Protein AF-A0A2P4PND3-F1 (afdb_monomer_lite)

InterPro domains:
  IPR011009 Protein kinase-like domain superfamily [SSF56112] (7-59)

Organism: Rhizophagus irregularis (strain DAOM 181602 / DAOM 197198 / 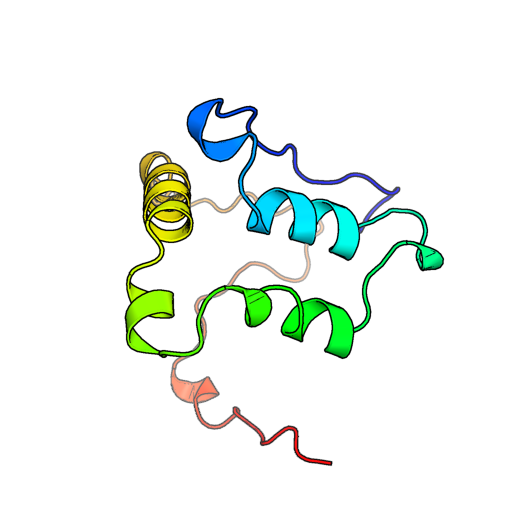MUCL 43194) (NCBI:txid747089)

Radius of gyration: 17.65 Å; chains: 1; bounding box: 36×42×40 Å

Secondary structure (DSSP, 8-state):
--TT--PPPP--GGGTT-HHHHHHHHHT-SSGGGSPPHHHHHHHHHTT-SSHHHHHT-HHHHHHHHHHHHH----S-----TT-SPPP-PPPGGGGGG------

Foldseek 3Di:
DPPLDDDDDPVDVLCVPPLVVVLVCQCSDPDPVSHDDPVVVCCRVVVPDPDPVVSVVPPSVVVVVCVVVVPDDPPVDPPDDPPDPDDDDPDPPVCVVVPDDPDD

Sequence (104 aa):
ICKGIRPEIPEIPELKSNRYINLMKKCWDSNPDNRPNVKLISAILDDEKNDPVDRINDEEFKEAERYLFKEYKEDDKLITHPQAIYTSRLLDPYTEGLAIDFTE

pLDDT: mean 72.31, std 12.69, range [38.53, 95.06]

Structure (mmCIF, N/CA/C/O backbone):
data_AF-A0A2P4PND3-F1
#
_entry.id   AF-A0A2P4PND3-F1
#
loop_
_atom_site.group_PDB
_atom_site.id
_atom_site.type_symbol
_atom_site.label_atom_id
_atom_site.label_alt_id
_atom_site.label_comp_id
_atom_site.label_asym_id
_atom_site.label_entity_id
_atom_site.label_seq_id
_atom_site.pdbx_PDB_ins_code
_atom_site.Cartn_x
_atom_site.Cartn_y
_atom_site.Cartn_z
_atom_site.occupancy
_atom_site.B_iso_or_equiv
_atom_site.auth_seq_id
_atom_site.auth_comp_id
_atom_site.auth_asym_id
_atom_site.auth_atom_id
_atom_site.pdbx_PDB_model_num
ATOM 1 N N . ILE A 1 1 ? -12.047 -0.893 4.950 1.00 55.34 1 ILE A N 1
ATOM 2 C CA . ILE A 1 1 ? -11.754 0.480 5.434 1.00 55.34 1 ILE A CA 1
ATOM 3 C C . ILE A 1 1 ? -13.036 1.090 5.987 1.00 55.34 1 ILE A C 1
ATOM 5 O O . ILE A 1 1 ? -14.030 1.120 5.271 1.00 55.34 1 ILE A O 1
ATOM 9 N N . CYS A 1 2 ? -13.043 1.550 7.238 1.00 56.69 2 CYS A N 1
ATOM 10 C CA . CYS A 1 2 ? -14.240 2.118 7.864 1.00 56.69 2 CYS A CA 1
ATOM 11 C C . CYS A 1 2 ? -14.462 3.574 7.424 1.00 56.69 2 CYS A C 1
ATOM 13 O O . CYS A 1 2 ? -13.551 4.393 7.520 1.00 56.69 2 CYS A O 1
ATOM 15 N N . LYS A 1 3 ? -15.679 3.901 6.961 1.00 76.25 3 LYS A N 1
ATOM 16 C CA . LYS A 1 3 ? -16.139 5.273 6.642 1.00 76.25 3 LYS A CA 1
ATOM 17 C C . LYS A 1 3 ? -15.244 6.081 5.680 1.00 76.25 3 LYS A C 1
ATOM 19 O O . LYS A 1 3 ? -15.296 7.303 5.682 1.00 76.25 3 LYS A O 1
ATOM 24 N N . GLY A 1 4 ? -14.412 5.420 4.875 1.00 76.19 4 GLY A N 1
ATOM 25 C CA . GLY A 1 4 ? -13.511 6.102 3.943 1.00 76.19 4 GLY A CA 1
ATOM 26 C C . GLY A 1 4 ? -12.341 6.860 4.589 1.00 76.19 4 GLY A C 1
ATOM 27 O O . GLY A 1 4 ? -11.646 7.570 3.869 1.00 76.19 4 GLY A O 1
ATOM 28 N N . ILE A 1 5 ? -12.065 6.677 5.884 1.00 81.38 5 ILE A N 1
ATOM 29 C CA . ILE A 1 5 ? -10.876 7.240 6.551 1.00 81.38 5 ILE A CA 1
ATOM 30 C C . ILE A 1 5 ? -9.610 6.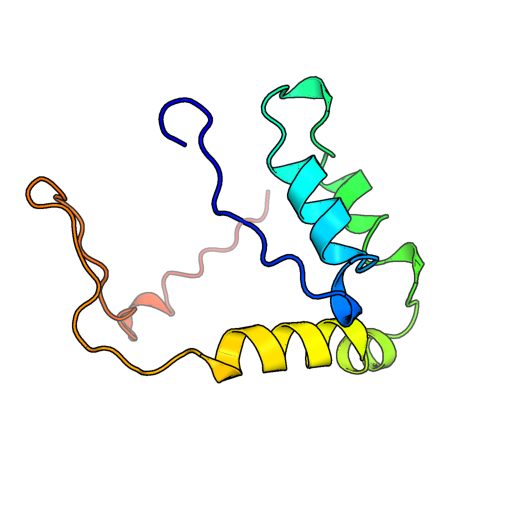537 6.015 1.00 81.38 5 ILE A C 1
ATOM 32 O O . ILE A 1 5 ? -9.660 5.358 5.658 1.00 81.38 5 ILE A O 1
ATOM 36 N N . ARG A 1 6 ? -8.478 7.239 5.908 1.00 81.88 6 ARG A N 1
ATOM 37 C CA . ARG A 1 6 ? -7.152 6.658 5.611 1.00 81.88 6 ARG A CA 1
ATOM 38 C C . ARG A 1 6 ? -6.173 7.037 6.728 1.00 81.88 6 ARG A C 1
ATOM 40 O O . ARG A 1 6 ? -6.422 8.045 7.389 1.00 81.88 6 ARG A O 1
ATOM 47 N N . PRO A 1 7 ? -5.090 6.268 6.939 1.00 80.25 7 PRO A N 1
ATOM 48 C CA . PRO A 1 7 ? -3.946 6.743 7.707 1.00 80.25 7 PRO A CA 1
ATOM 49 C C . PRO A 1 7 ? -3.452 8.082 7.157 1.00 80.25 7 PRO A C 1
ATOM 51 O O . PRO A 1 7 ? -3.430 8.286 5.939 1.00 80.25 7 PRO A O 1
ATOM 54 N N . GLU A 1 8 ? -3.062 8.982 8.051 1.00 79.75 8 GLU A N 1
ATOM 55 C CA . GLU A 1 8 ? -2.350 10.195 7.669 1.00 79.75 8 GLU A CA 1
ATOM 56 C C . GLU A 1 8 ? -0.978 9.804 7.107 1.00 79.75 8 GLU A C 1
ATOM 58 O O . GLU A 1 8 ? -0.289 8.951 7.667 1.00 79.75 8 GLU A O 1
ATOM 63 N N . ILE A 1 9 ? -0.604 10.388 5.969 1.00 76.56 9 ILE A N 1
ATOM 64 C CA . ILE A 1 9 ? 0.741 10.233 5.414 1.00 76.56 9 ILE A CA 1
ATOM 65 C C . ILE A 1 9 ? 1.555 11.402 5.967 1.00 76.56 9 ILE A C 1
ATOM 67 O O . ILE A 1 9 ? 1.181 12.540 5.673 1.00 76.56 9 ILE A O 1
ATOM 71 N N . PRO A 1 10 ? 2.647 11.163 6.715 1.00 72.38 10 PRO A N 1
ATOM 72 C CA . PRO A 1 10 ? 3.511 12.235 7.187 1.00 72.38 10 PRO A CA 1
ATOM 73 C C . PRO A 1 10 ? 3.961 13.132 6.028 1.00 72.38 10 PRO A C 1
ATOM 75 O O . PRO A 1 10 ? 4.503 12.646 5.032 1.00 72.38 10 PRO A O 1
ATOM 78 N N . GLU A 1 11 ? 3.755 14.446 6.146 1.00 71.19 11 GLU A N 1
ATOM 79 C CA . GLU A 1 11 ? 4.265 15.426 5.178 1.00 71.19 11 GLU A CA 1
ATOM 80 C C . GLU A 1 11 ? 5.775 15.649 5.361 1.00 71.19 11 GLU A C 1
ATOM 82 O O . GLU A 1 11 ? 6.225 16.731 5.728 1.00 71.19 11 GLU A O 1
ATOM 87 N N . ILE A 1 12 ? 6.560 14.606 5.092 1.00 71.50 12 ILE A N 1
ATOM 88 C CA . ILE A 1 12 ? 8.026 14.636 5.077 1.00 71.50 12 ILE A CA 1
ATOM 89 C C . ILE A 1 12 ? 8.462 15.291 3.753 1.00 71.50 12 ILE A C 1
ATOM 91 O O . ILE A 1 12 ? 8.192 14.711 2.696 1.00 71.50 12 ILE A O 1
ATOM 95 N N . PRO A 1 13 ? 9.088 16.488 3.756 1.00 69.12 13 PRO A N 1
ATOM 96 C CA . PRO A 1 13 ? 9.482 17.195 2.532 1.00 69.12 13 PRO A CA 1
ATOM 97 C C . PRO A 1 13 ? 10.337 16.349 1.583 1.00 69.12 13 PRO A C 1
ATOM 99 O O . PRO A 1 13 ? 10.116 16.372 0.374 1.00 69.12 13 PRO A O 1
ATOM 102 N N . GLU A 1 14 ? 11.246 15.554 2.144 1.00 65.56 14 GLU A N 1
ATOM 103 C CA . GLU A 1 14 ? 12.171 14.650 1.458 1.00 65.56 14 GLU A CA 1
ATOM 104 C C . GLU A 1 14 ? 11.443 13.509 0.726 1.00 65.56 14 GLU A C 1
ATOM 106 O O . GLU A 1 14 ? 11.913 13.028 -0.300 1.00 65.56 14 GLU A O 1
ATOM 111 N N . LEU A 1 15 ? 10.257 13.114 1.204 1.00 64.88 15 LEU A N 1
ATOM 112 C CA . LEU A 1 15 ? 9.417 12.078 0.594 1.00 64.88 15 LEU A CA 1
ATOM 113 C C . LEU A 1 15 ? 8.214 12.668 -0.162 1.00 64.88 15 LEU A C 1
ATOM 115 O O . LEU A 1 15 ? 7.433 11.934 -0.763 1.00 64.88 15 LEU A O 1
ATOM 119 N N . LYS A 1 16 ? 8.035 13.994 -0.184 1.00 58.38 16 LYS A N 1
ATOM 120 C CA . LYS A 1 16 ? 6.816 14.648 -0.696 1.00 58.38 16 LYS A CA 1
ATOM 121 C C . LYS A 1 16 ? 6.579 14.439 -2.200 1.00 58.38 16 LYS A C 1
ATOM 123 O O . LYS A 1 16 ? 5.444 14.588 -2.655 1.00 58.38 16 LYS A O 1
ATOM 128 N N . SER A 1 17 ? 7.617 14.047 -2.946 1.00 61.09 17 SER A N 1
ATOM 129 C CA . SER A 1 17 ? 7.554 13.659 -4.366 1.00 61.09 17 SER A CA 1
ATOM 130 C C . SER A 1 17 ? 7.764 12.154 -4.628 1.00 61.09 17 SER A C 1
ATOM 132 O O . SER A 1 17 ? 7.806 11.747 -5.788 1.00 61.09 17 SER A O 1
ATOM 134 N N . ASN A 1 18 ? 7.863 11.328 -3.583 1.00 72.31 18 ASN A N 1
ATOM 135 C CA . ASN A 1 18 ? 8.180 9.902 -3.681 1.00 72.31 18 ASN A CA 1
ATOM 136 C C . ASN A 1 18 ? 7.125 9.128 -4.509 1.00 72.31 18 ASN A C 1
ATOM 138 O O . ASN A 1 18 ? 5.906 9.245 -4.296 1.00 72.31 18 ASN A O 1
ATOM 142 N N . ARG A 1 19 ? 7.599 8.306 -5.455 1.00 77.00 19 ARG A N 1
ATOM 143 C CA . ARG A 1 19 ? 6.762 7.543 -6.404 1.00 77.00 19 ARG A CA 1
ATOM 144 C C . ARG A 1 19 ? 5.800 6.577 -5.702 1.00 77.00 19 ARG A C 1
ATOM 146 O O . ARG A 1 19 ? 4.641 6.455 -6.113 1.00 77.00 19 ARG A O 1
ATOM 153 N N . TYR A 1 20 ? 6.236 5.956 -4.606 1.00 78.31 20 TYR A N 1
ATOM 154 C CA . TYR A 1 20 ? 5.445 5.026 -3.797 1.00 78.31 20 TYR A CA 1
ATOM 155 C C . TYR A 1 20 ? 4.301 5.722 -3.048 1.00 78.31 20 TYR A C 1
ATOM 157 O O . TYR A 1 20 ? 3.198 5.177 -2.994 1.00 78.31 20 TYR A O 1
ATOM 165 N N . ILE A 1 21 ? 4.493 6.948 -2.544 1.00 81.00 21 ILE A N 1
ATOM 166 C CA . ILE A 1 21 ? 3.409 7.728 -1.912 1.00 81.00 21 ILE A CA 1
ATOM 167 C C . ILE A 1 21 ? 2.307 8.047 -2.930 1.00 81.00 21 ILE A C 1
ATOM 169 O O . ILE A 1 21 ? 1.117 7.912 -2.631 1.00 81.00 21 ILE A O 1
ATOM 173 N N . ASN A 1 22 ? 2.687 8.428 -4.151 1.00 84.25 22 ASN A N 1
ATOM 174 C CA . ASN A 1 22 ? 1.735 8.691 -5.230 1.00 84.25 22 ASN A CA 1
ATOM 175 C C . ASN A 1 22 ? 1.010 7.415 -5.692 1.00 84.25 22 ASN A C 1
ATOM 177 O O . ASN A 1 22 ? -0.194 7.459 -5.956 1.00 84.25 22 ASN A O 1
ATOM 181 N N . LEU A 1 23 ? 1.703 6.274 -5.736 1.00 87.50 23 LEU A N 1
ATOM 182 C CA . LEU A 1 23 ? 1.099 4.972 -6.021 1.00 87.50 23 LEU A CA 1
ATOM 183 C C . LEU A 1 23 ? 0.112 4.552 -4.921 1.00 87.50 23 LEU A C 1
ATOM 185 O O . LEU A 1 23 ? -1.037 4.245 -5.228 1.00 87.50 23 LEU A O 1
ATOM 189 N N . MET A 1 24 ? 0.506 4.625 -3.645 1.00 87.06 24 MET A N 1
ATOM 190 C CA . MET A 1 24 ? -0.355 4.314 -2.497 1.00 87.06 24 MET A CA 1
ATOM 191 C C . MET A 1 24 ? -1.631 5.167 -2.501 1.00 87.06 24 MET A C 1
ATOM 193 O O . MET A 1 24 ? -2.729 4.625 -2.357 1.00 87.06 24 MET A O 1
ATOM 197 N N . LYS A 1 25 ? -1.502 6.479 -2.764 1.00 86.88 25 LYS A N 1
ATOM 198 C CA . LYS A 1 25 ? -2.640 7.404 -2.901 1.00 86.88 25 LYS A CA 1
ATOM 199 C C . LYS A 1 25 ? -3.640 6.964 -3.975 1.00 86.88 25 LYS A C 1
ATOM 201 O O . LYS A 1 25 ? -4.841 7.056 -3.731 1.00 86.88 25 LYS A O 1
ATOM 206 N N . LYS A 1 26 ? -3.171 6.447 -5.116 1.00 90.38 26 LYS A N 1
ATOM 207 C CA . LYS A 1 26 ? -4.032 5.896 -6.179 1.00 90.38 26 LYS A CA 1
ATOM 208 C C . LYS A 1 26 ? -4.631 4.536 -5.793 1.00 90.38 26 LYS A C 1
ATOM 210 O O . LYS A 1 26 ? -5.830 4.329 -5.948 1.00 90.38 26 LYS A O 1
ATOM 215 N N . CYS A 1 27 ? -3.829 3.617 -5.251 1.00 91.38 27 CYS A N 1
ATOM 216 C CA . CYS A 1 27 ? -4.270 2.270 -4.864 1.00 91.38 27 CYS A CA 1
ATOM 217 C C . CYS A 1 27 ? -5.406 2.280 -3.834 1.00 91.38 27 CYS A C 1
ATOM 219 O O . CYS A 1 27 ? -6.302 1.438 -3.895 1.00 91.38 27 CYS A O 1
ATOM 221 N N . TRP A 1 28 ? -5.398 3.240 -2.907 1.00 88.75 28 TRP A N 1
ATOM 222 C CA . TRP A 1 28 ? -6.415 3.347 -1.865 1.00 88.75 28 TRP A CA 1
ATOM 223 C C . TRP A 1 28 ? -7.479 4.423 -2.123 1.00 88.75 28 TRP A C 1
ATOM 225 O O . TRP A 1 28 ? -8.154 4.817 -1.172 1.00 88.75 28 TRP A O 1
ATOM 235 N N . ASP A 1 29 ? -7.643 4.926 -3.353 1.00 90.38 29 ASP A N 1
ATOM 236 C CA . ASP A 1 29 ? -8.622 5.983 -3.665 1.00 90.38 29 ASP A CA 1
ATOM 237 C C . ASP A 1 29 ? -10.046 5.586 -3.211 1.00 90.38 29 ASP A C 1
ATOM 239 O O . ASP A 1 29 ? -10.429 4.409 -3.192 1.00 90.38 29 ASP A O 1
ATOM 243 N N . SER A 1 30 ? -10.830 6.564 -2.760 1.00 88.38 30 SER A N 1
ATOM 244 C CA . SER A 1 30 ? -12.226 6.359 -2.368 1.00 88.38 30 SER A CA 1
ATOM 245 C C . SER A 1 30 ? -13.121 6.036 -3.566 1.00 88.38 30 SER A C 1
ATOM 247 O O . SER A 1 30 ? -14.045 5.242 -3.396 1.00 88.38 30 SER A O 1
ATOM 249 N N . ASN A 1 31 ? -12.821 6.561 -4.758 1.00 90.56 31 ASN A N 1
ATOM 250 C CA . ASN A 1 31 ? -13.424 6.106 -6.005 1.00 90.56 31 ASN A CA 1
ATOM 251 C C . ASN A 1 31 ? -12.714 4.825 -6.495 1.00 90.56 31 ASN A C 1
ATOM 253 O O . ASN A 1 31 ? -11.509 4.877 -6.753 1.00 90.56 31 ASN A O 1
ATOM 257 N N . PRO A 1 32 ? -13.408 3.680 -6.654 1.00 90.81 32 PRO A N 1
ATOM 258 C CA . PRO A 1 32 ? -12.807 2.470 -7.214 1.00 90.81 32 PRO A CA 1
ATOM 259 C C . PRO A 1 32 ? -12.226 2.663 -8.621 1.00 90.81 32 PRO A C 1
ATOM 261 O O . PRO A 1 32 ? -11.177 2.092 -8.902 1.00 90.81 32 PRO A O 1
ATOM 264 N N . ASP A 1 33 ? -12.842 3.501 -9.464 1.00 94.06 33 ASP A N 1
ATOM 265 C CA . ASP A 1 33 ? -12.424 3.691 -10.865 1.00 94.06 33 ASP A CA 1
ATOM 266 C C . ASP A 1 33 ? -11.072 4.414 -11.001 1.00 94.06 33 ASP A C 1
ATOM 268 O O . ASP A 1 33 ? -10.391 4.294 -12.017 1.00 94.06 33 ASP A O 1
ATOM 272 N N . ASN A 1 34 ? -10.653 5.139 -9.958 1.00 94.00 34 ASN A N 1
ATOM 273 C CA . ASN A 1 34 ? -9.347 5.799 -9.898 1.00 94.00 34 ASN A CA 1
ATOM 274 C C . ASN A 1 34 ? -8.208 4.826 -9.533 1.00 94.00 34 ASN A C 1
ATOM 276 O O . ASN A 1 34 ? -7.032 5.195 -9.613 1.00 94.00 34 ASN A O 1
ATOM 280 N N . ARG A 1 35 ? -8.528 3.604 -9.083 1.00 94.94 35 ARG A N 1
ATOM 281 C CA . ARG A 1 35 ? -7.526 2.650 -8.599 1.00 94.94 35 ARG A CA 1
ATOM 282 C C . ARG A 1 35 ? -6.826 1.965 -9.777 1.00 94.94 35 ARG A C 1
ATOM 284 O O . ARG A 1 35 ? -7.493 1.466 -10.683 1.00 94.94 35 ARG A O 1
ATOM 291 N N . PRO A 1 36 ? -5.486 1.887 -9.776 1.00 95.06 36 PRO A N 1
ATOM 292 C CA . PRO A 1 36 ? -4.750 1.211 -10.828 1.00 95.06 36 PRO A CA 1
ATOM 293 C C . PRO A 1 36 ? -4.991 -0.300 -10.745 1.00 95.06 36 PRO A C 1
ATOM 295 O O . PRO A 1 36 ? -5.032 -0.884 -9.663 1.00 95.06 36 PRO A O 1
ATOM 298 N N . ASN A 1 37 ? -5.121 -0.946 -11.902 1.00 94.81 37 ASN A N 1
ATOM 299 C CA . ASN A 1 37 ? -5.097 -2.405 -11.977 1.00 94.81 37 ASN A CA 1
ATOM 300 C C . ASN A 1 37 ? -3.660 -2.935 -11.808 1.00 94.81 37 ASN A C 1
ATOM 302 O O . ASN A 1 37 ? -2.694 -2.194 -11.987 1.00 94.81 37 ASN A O 1
ATOM 306 N N . VAL A 1 38 ? -3.511 -4.232 -11.520 1.00 91.38 38 VAL A N 1
ATOM 307 C CA . VAL A 1 38 ? -2.203 -4.868 -11.257 1.00 91.38 38 VAL A CA 1
ATOM 308 C C . VAL A 1 38 ? -1.196 -4.651 -12.396 1.00 91.38 38 VAL A C 1
ATOM 310 O O . VAL A 1 38 ? -0.023 -4.413 -12.129 1.00 91.38 38 VAL A O 1
ATOM 313 N N . LYS A 1 39 ? -1.637 -4.636 -13.663 1.00 90.69 39 LYS A N 1
ATOM 314 C CA . LYS A 1 39 ? -0.748 -4.380 -14.812 1.00 90.69 39 LYS A CA 1
ATOM 315 C C . LYS A 1 39 ? -0.192 -2.955 -14.800 1.00 90.69 39 LYS A C 1
ATOM 317 O O . LYS A 1 39 ? 0.986 -2.765 -15.067 1.00 90.69 39 LYS A O 1
ATOM 322 N N . LEU A 1 40 ? -1.013 -1.963 -14.452 1.00 88.94 40 LEU A N 1
ATOM 323 C CA . LEU A 1 40 ? -0.566 -0.577 -14.288 1.00 88.94 40 LEU A CA 1
ATOM 324 C C . LEU A 1 40 ? 0.305 -0.397 -13.033 1.00 88.94 40 LEU A C 1
ATOM 326 O O . LEU A 1 40 ? 1.226 0.412 -13.058 1.00 88.94 40 LEU A O 1
ATOM 330 N N . ILE A 1 41 ? 0.043 -1.156 -11.962 1.00 89.12 41 ILE A N 1
ATOM 331 C CA . ILE A 1 41 ? 0.889 -1.185 -10.756 1.00 89.12 41 ILE A CA 1
ATOM 332 C C . ILE A 1 41 ? 2.270 -1.783 -11.049 1.00 89.12 41 ILE A C 1
ATOM 334 O O . ILE A 1 41 ? 3.211 -1.322 -10.425 1.00 89.12 41 ILE A O 1
ATOM 338 N N . SER A 1 42 ? 2.378 -2.764 -11.958 1.00 85.00 42 SER A N 1
ATOM 339 C CA . SER A 1 42 ? 3.657 -3.335 -12.425 1.00 85.00 42 SER A CA 1
ATOM 340 C C . SER A 1 42 ? 4.342 -2.471 -13.482 1.00 85.00 42 SER A C 1
ATOM 342 O O . SER A 1 42 ? 5.558 -2.460 -13.548 1.00 85.00 42 SER A O 1
ATOM 344 N N . ALA A 1 43 ? 3.597 -1.727 -14.308 1.00 84.12 43 ALA A N 1
ATOM 345 C CA . ALA A 1 43 ? 4.201 -0.761 -15.226 1.00 84.12 43 ALA A CA 1
ATOM 346 C C . ALA A 1 43 ? 4.817 0.416 -14.449 1.00 84.12 43 ALA A C 1
ATOM 348 O O . ALA A 1 43 ? 5.988 0.726 -14.627 1.00 84.12 43 ALA A O 1
ATOM 349 N N . ILE A 1 44 ? 4.072 1.005 -13.502 1.00 81.12 44 ILE A N 1
ATOM 350 C CA . ILE A 1 44 ? 4.669 1.732 -12.365 1.00 81.12 44 ILE A CA 1
ATOM 351 C C . ILE A 1 44 ? 5.549 0.729 -11.585 1.00 81.12 44 ILE A C 1
ATOM 353 O O . ILE A 1 44 ? 5.368 -0.462 -11.730 1.00 81.12 44 ILE A O 1
ATOM 357 N N . LEU A 1 45 ? 6.516 1.144 -10.767 1.00 78.88 45 LEU A N 1
ATOM 358 C CA . LEU A 1 45 ? 7.597 0.262 -10.289 1.00 78.88 45 LEU A CA 1
ATOM 359 C C . LEU A 1 45 ? 8.553 -0.125 -11.434 1.00 78.88 45 LEU A C 1
ATOM 361 O O . LEU A 1 45 ? 9.630 0.470 -11.494 1.00 78.88 45 LEU A O 1
ATOM 365 N N . ASP A 1 46 ? 8.179 -1.019 -12.359 1.00 76.62 46 ASP A N 1
ATOM 366 C CA . ASP A 1 46 ? 9.125 -1.574 -13.345 1.00 76.62 46 ASP A CA 1
ATOM 367 C C . ASP A 1 46 ? 9.701 -0.505 -14.308 1.00 76.62 46 ASP A C 1
ATOM 369 O O . ASP A 1 46 ? 10.871 -0.614 -14.667 1.00 76.62 46 ASP A O 1
ATOM 373 N N . ASP A 1 47 ? 8.954 0.569 -14.639 1.00 64.19 47 ASP A N 1
ATOM 374 C CA . ASP A 1 47 ? 9.352 1.637 -15.601 1.00 64.19 47 ASP A CA 1
ATOM 375 C C . ASP A 1 47 ? 10.727 2.288 -15.354 1.00 64.19 47 ASP A C 1
ATOM 377 O O . ASP A 1 47 ? 11.273 2.946 -16.234 1.00 64.19 47 ASP A O 1
ATOM 381 N N . GLU A 1 48 ? 11.272 2.179 -14.140 1.00 60.53 48 GLU A N 1
ATOM 382 C CA . GLU A 1 48 ? 12.518 2.862 -13.776 1.00 60.53 48 GLU A CA 1
ATOM 383 C C . GLU A 1 48 ? 13.747 1.947 -13.817 1.00 60.53 48 GLU A C 1
ATOM 385 O O . GLU A 1 48 ? 14.866 2.460 -13.821 1.00 60.53 48 GLU A O 1
ATOM 390 N N . LYS A 1 49 ? 13.585 0.612 -13.783 1.00 57.66 49 LYS A N 1
ATOM 391 C CA . LYS A 1 49 ? 14.677 -0.303 -13.391 1.00 57.66 49 LYS A CA 1
ATOM 392 C C . LYS A 1 49 ? 14.620 -1.651 -14.111 1.00 57.66 49 LYS A C 1
ATOM 394 O O . LYS A 1 49 ? 14.048 -2.620 -13.614 1.00 57.66 49 LYS A O 1
ATOM 399 N N . ASN A 1 50 ? 15.301 -1.713 -15.259 1.00 56.16 50 ASN A N 1
ATOM 400 C CA . ASN A 1 50 ? 15.530 -2.952 -16.016 1.00 56.16 50 ASN A CA 1
ATOM 401 C C . ASN A 1 50 ? 16.466 -3.948 -15.295 1.00 56.16 50 ASN A C 1
ATOM 403 O O . ASN A 1 50 ? 16.503 -5.115 -15.679 1.00 56.16 50 ASN A O 1
ATOM 407 N N . ASP A 1 51 ? 17.212 -3.512 -14.271 1.00 59.91 51 ASP A N 1
ATOM 408 C CA . ASP A 1 51 ? 18.110 -4.364 -13.484 1.00 59.91 51 ASP A CA 1
ATOM 409 C C . ASP A 1 51 ? 17.559 -4.611 -12.056 1.00 59.91 51 ASP A C 1
ATOM 411 O O . ASP A 1 51 ? 17.214 -3.656 -11.346 1.00 59.91 51 ASP A O 1
ATOM 415 N N . PRO A 1 52 ? 17.481 -5.873 -11.581 1.00 59.44 52 PRO A N 1
ATOM 416 C CA . PRO A 1 52 ? 17.123 -6.193 -10.196 1.00 59.44 52 PRO A CA 1
ATOM 417 C C . PRO A 1 52 ? 18.008 -5.524 -9.128 1.00 59.44 52 PRO A C 1
ATOM 419 O O . PRO A 1 52 ? 17.522 -5.234 -8.032 1.00 59.44 52 PRO A O 1
ATOM 422 N N . VAL A 1 53 ? 19.284 -5.254 -9.424 1.00 58.84 53 VAL A N 1
ATOM 423 C CA . VAL A 1 53 ? 20.229 -4.594 -8.508 1.00 58.84 53 VAL A CA 1
ATOM 424 C C . VAL A 1 53 ? 19.842 -3.135 -8.274 1.00 58.84 53 VAL A C 1
ATOM 426 O O . VAL A 1 53 ? 19.892 -2.665 -7.135 1.00 58.84 53 VAL A O 1
ATOM 429 N N . ASP A 1 54 ? 19.368 -2.430 -9.304 1.00 58.56 54 ASP A N 1
ATOM 430 C CA . ASP A 1 54 ? 18.889 -1.054 -9.151 1.00 58.56 54 ASP A CA 1
ATOM 431 C C . ASP A 1 54 ? 17.655 -0.994 -8.243 1.00 58.56 54 ASP A C 1
ATOM 433 O O . ASP A 1 54 ? 17.483 -0.029 -7.492 1.00 58.56 54 ASP A O 1
ATOM 437 N N . ARG A 1 55 ? 16.784 -2.018 -8.272 1.00 57.38 55 ARG A N 1
ATOM 438 C CA . ARG A 1 55 ? 15.580 -2.084 -7.412 1.00 57.38 55 ARG A CA 1
ATOM 439 C C . ARG A 1 55 ? 15.962 -2.207 -5.938 1.00 57.38 55 ARG A C 1
ATOM 441 O O . ARG A 1 55 ? 15.325 -1.592 -5.091 1.00 57.38 55 ARG A O 1
ATOM 448 N N . ILE A 1 56 ? 17.036 -2.941 -5.644 1.00 56.28 56 ILE A N 1
ATOM 449 C CA . ILE A 1 56 ? 17.627 -3.046 -4.301 1.00 56.28 56 ILE A CA 1
ATOM 450 C C . ILE A 1 56 ? 18.371 -1.755 -3.913 1.00 56.28 56 ILE A C 1
ATOM 452 O O . ILE A 1 56 ? 18.519 -1.456 -2.730 1.00 56.28 56 ILE A O 1
ATOM 456 N N . ASN A 1 57 ? 18.823 -0.959 -4.884 1.00 59.44 57 ASN A N 1
ATOM 457 C CA . ASN A 1 57 ? 19.482 0.334 -4.678 1.00 59.44 57 ASN A CA 1
ATOM 458 C C . ASN A 1 57 ? 18.557 1.542 -4.846 1.00 59.44 57 ASN A C 1
ATOM 460 O O . ASN A 1 57 ? 19.009 2.642 -5.144 1.00 59.44 57 ASN A O 1
ATOM 464 N N . ASP A 1 58 ? 17.264 1.358 -4.600 1.00 74.75 58 ASP A N 1
ATOM 465 C CA . ASP A 1 58 ? 16.328 2.467 -4.541 1.00 74.75 58 ASP A CA 1
ATOM 466 C C . ASP A 1 58 ? 16.557 3.330 -3.289 1.00 74.75 58 ASP A C 1
ATOM 468 O O . ASP A 1 58 ? 16.235 2.945 -2.164 1.00 74.75 58 ASP A O 1
ATOM 472 N N . GLU A 1 59 ? 17.200 4.485 -3.478 1.00 75.88 59 GLU A N 1
ATOM 473 C CA . GLU A 1 59 ? 17.513 5.414 -2.391 1.00 75.88 59 GLU A CA 1
ATOM 474 C C . GLU A 1 59 ? 16.251 6.067 -1.812 1.00 75.88 59 GLU A C 1
ATOM 476 O O . GLU A 1 59 ? 16.198 6.269 -0.598 1.00 75.88 59 GLU A O 1
ATOM 481 N N . GLU A 1 60 ? 15.210 6.308 -2.625 1.00 73.69 60 GLU A N 1
ATOM 482 C CA . GLU A 1 60 ? 13.913 6.795 -2.134 1.00 73.69 60 GLU A CA 1
ATOM 483 C C . GLU A 1 60 ? 13.237 5.755 -1.233 1.00 73.69 60 GLU A C 1
ATOM 485 O O . GLU A 1 60 ? 12.692 6.108 -0.184 1.00 73.69 60 GLU A O 1
ATOM 490 N N . PHE A 1 61 ? 13.290 4.473 -1.612 1.00 76.81 61 PHE A N 1
ATOM 491 C CA . PHE A 1 61 ? 12.796 3.371 -0.789 1.00 76.81 61 PHE A CA 1
ATOM 492 C C . PHE A 1 61 ? 13.584 3.248 0.518 1.00 76.81 61 PHE A C 1
ATOM 494 O O . PHE A 1 61 ? 12.982 3.242 1.589 1.00 76.81 61 PHE A O 1
ATOM 501 N N . LYS A 1 62 ? 14.924 3.206 0.455 1.00 78.81 62 LYS A N 1
ATOM 502 C CA . LYS A 1 62 ? 15.788 3.098 1.648 1.00 78.81 62 LYS A CA 1
ATOM 503 C C . LYS A 1 62 ? 15.608 4.275 2.602 1.00 78.81 62 LYS A C 1
ATOM 505 O O . LYS A 1 62 ? 15.683 4.093 3.814 1.00 78.81 62 LYS A O 1
ATOM 510 N N . GLU A 1 63 ? 15.393 5.482 2.083 1.00 79.12 63 GLU A N 1
ATOM 511 C CA . GLU A 1 63 ? 15.134 6.654 2.917 1.00 79.12 63 GLU A CA 1
ATOM 512 C C . GLU A 1 63 ? 13.738 6.594 3.552 1.00 79.12 63 GLU A C 1
ATOM 514 O O . GLU A 1 63 ? 13.617 6.772 4.763 1.00 79.12 63 GLU A O 1
ATOM 519 N N . ALA A 1 64 ? 12.697 6.247 2.787 1.00 75.06 64 ALA A N 1
ATOM 520 C CA . ALA A 1 64 ? 11.353 6.035 3.330 1.00 75.06 64 ALA A CA 1
ATOM 521 C C . ALA A 1 64 ? 11.326 4.937 4.411 1.00 75.06 64 ALA A C 1
ATOM 523 O O . ALA A 1 64 ? 10.706 5.114 5.461 1.00 75.06 64 ALA A O 1
ATOM 524 N N . GLU A 1 65 ? 12.045 3.837 4.187 1.00 77.50 65 GLU A N 1
ATOM 525 C CA . GLU A 1 65 ? 12.226 2.741 5.138 1.00 77.50 65 GLU A CA 1
ATOM 526 C C . GLU A 1 65 ? 12.909 3.221 6.429 1.00 77.50 65 GLU A C 1
ATOM 528 O O . GLU A 1 65 ? 12.393 2.986 7.525 1.00 77.50 65 GLU A O 1
ATOM 533 N N . ARG A 1 66 ? 14.012 3.979 6.316 1.00 80.44 66 ARG A N 1
ATOM 534 C CA . ARG A 1 66 ? 14.672 4.610 7.470 1.00 80.44 66 ARG A CA 1
ATOM 535 C C . ARG A 1 66 ? 13.718 5.507 8.254 1.00 80.44 66 ARG A C 1
ATOM 537 O O . ARG A 1 66 ? 13.712 5.422 9.478 1.00 80.44 66 ARG A O 1
ATOM 544 N N . TYR A 1 67 ? 12.920 6.348 7.592 1.00 73.69 67 TYR A N 1
ATOM 545 C CA . TYR A 1 67 ? 11.963 7.224 8.277 1.00 73.69 67 TYR A CA 1
ATOM 546 C C . TYR A 1 67 ? 10.871 6.449 9.013 1.00 73.69 67 TYR A C 1
ATOM 548 O O . TYR A 1 67 ? 10.578 6.795 10.155 1.00 73.69 67 TYR A O 1
ATOM 556 N N . LEU A 1 68 ? 10.315 5.394 8.405 1.00 69.38 68 LEU A N 1
ATOM 557 C CA . LEU A 1 68 ? 9.350 4.519 9.075 1.00 69.38 68 LEU A CA 1
ATOM 558 C C . LEU A 1 68 ? 9.977 3.918 10.341 1.00 69.38 68 LEU A C 1
ATOM 560 O O . LEU A 1 68 ? 9.481 4.146 11.443 1.00 69.38 68 LEU A O 1
ATOM 564 N N . PHE A 1 69 ? 11.111 3.222 10.209 1.00 72.81 69 PHE A N 1
ATOM 565 C CA . PHE A 1 69 ? 11.755 2.516 11.323 1.00 72.81 69 PHE A CA 1
ATOM 566 C C . PHE A 1 69 ? 12.423 3.414 12.377 1.00 72.81 69 PHE A C 1
ATOM 568 O O . PHE A 1 69 ? 12.700 2.946 13.477 1.00 72.81 69 PHE A O 1
ATOM 575 N N . LYS A 1 70 ? 12.617 4.710 12.110 1.00 67.31 70 LYS A N 1
ATOM 576 C CA . LYS A 1 70 ? 13.177 5.674 13.075 1.00 67.31 70 LYS A CA 1
ATOM 577 C C . LYS A 1 70 ? 12.271 5.934 14.283 1.00 67.31 70 LYS A C 1
ATOM 579 O O . LYS A 1 70 ? 12.783 6.256 15.355 1.00 67.31 70 LYS A O 1
ATOM 584 N N . GLU A 1 71 ? 10.953 5.809 14.119 1.00 57.69 71 GLU A N 1
ATOM 585 C CA . GLU A 1 71 ? 9.971 5.999 15.199 1.00 57.69 71 GLU A CA 1
ATOM 586 C C . GLU A 1 71 ? 9.350 4.690 15.712 1.00 57.69 71 GLU A C 1
ATOM 588 O O . GLU A 1 71 ? 8.685 4.70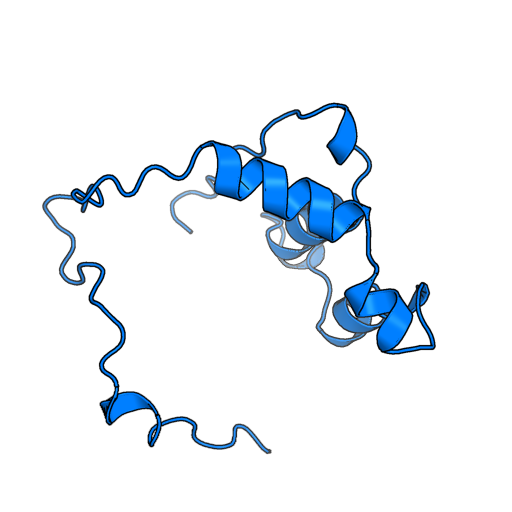9 16.749 1.00 57.69 71 GLU A O 1
ATOM 593 N N . TYR A 1 72 ? 9.630 3.544 15.072 1.00 57.84 72 TYR A N 1
ATOM 594 C CA . TYR A 1 72 ? 9.321 2.225 15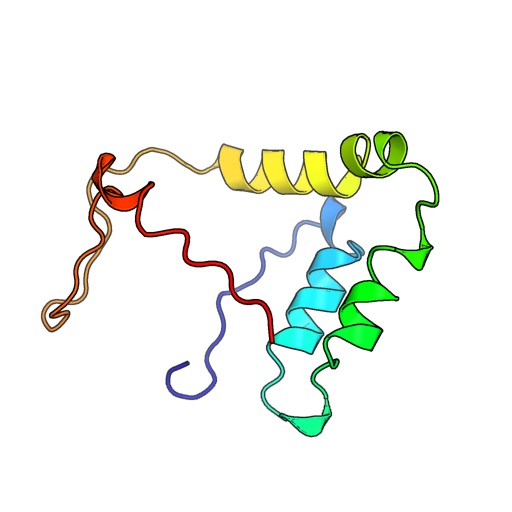.633 1.00 57.84 72 TYR A CA 1
ATOM 595 C C . TYR A 1 72 ? 10.178 1.959 16.876 1.00 57.84 72 TYR A C 1
ATOM 597 O O . TYR A 1 72 ? 11.231 1.325 16.837 1.00 57.84 72 TYR A O 1
ATOM 605 N N . LYS A 1 73 ? 9.670 2.405 18.021 1.00 55.38 73 LYS A N 1
ATOM 606 C CA . LYS A 1 73 ? 9.885 1.692 19.275 1.00 55.38 73 LYS A CA 1
ATOM 607 C C . 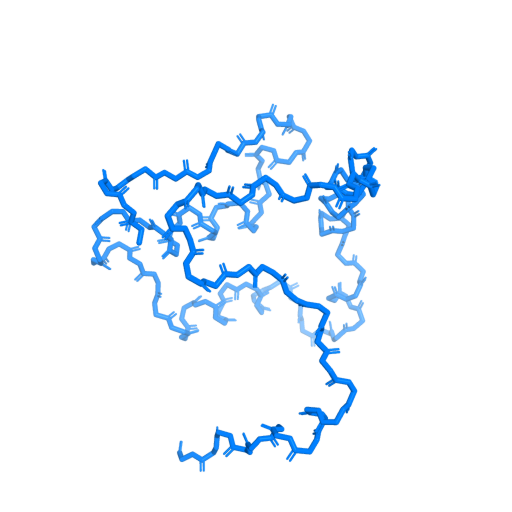LYS A 1 73 ? 9.033 0.429 19.227 1.00 55.38 73 LYS A C 1
ATOM 609 O O . LYS A 1 73 ? 7.882 0.483 18.792 1.00 55.38 73 LYS A O 1
ATOM 614 N N . GLU A 1 74 ? 9.573 -0.683 19.708 1.00 55.47 74 GLU A N 1
ATOM 615 C CA . GLU A 1 74 ? 8.769 -1.848 20.080 1.00 55.47 74 GLU A CA 1
ATOM 616 C C . GLU A 1 74 ? 7.926 -1.484 21.315 1.00 55.47 74 GLU A C 1
ATOM 618 O O . GLU A 1 74 ? 8.247 -1.834 22.447 1.00 55.47 74 GLU A O 1
ATOM 623 N N . ASP A 1 75 ? 6.852 -0.718 21.113 1.00 54.44 75 ASP A N 1
ATOM 624 C CA . ASP A 1 75 ? 5.80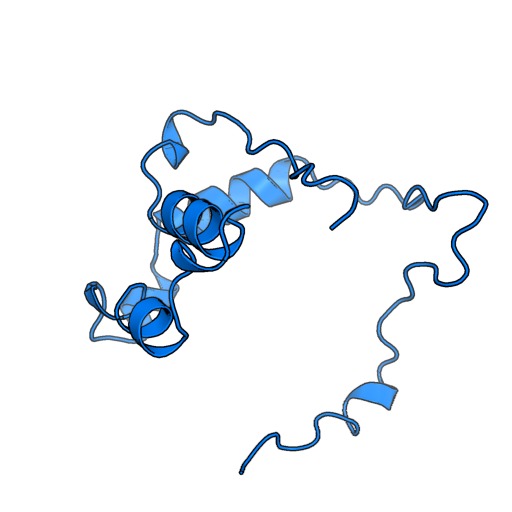5 -0.588 22.118 1.00 54.44 75 ASP A CA 1
ATOM 625 C C . ASP A 1 75 ? 5.026 -1.912 22.134 1.00 54.44 75 ASP A C 1
ATOM 627 O O . ASP A 1 75 ? 4.099 -2.121 21.348 1.00 54.44 75 ASP A O 1
ATOM 631 N N . ASP A 1 76 ? 5.385 -2.796 23.076 1.00 55.03 76 ASP A N 1
ATOM 632 C CA . ASP A 1 76 ? 4.784 -4.121 23.348 1.00 55.03 76 ASP A CA 1
ATOM 633 C C . ASP A 1 76 ? 3.241 -4.129 23.465 1.00 55.03 76 ASP A C 1
ATOM 635 O O . ASP A 1 76 ? 2.599 -5.180 23.534 1.00 55.03 76 ASP A O 1
ATOM 639 N N . LYS A 1 77 ? 2.611 -2.951 23.519 1.00 59.16 77 LYS A N 1
ATOM 640 C CA . LYS A 1 77 ? 1.161 -2.759 23.555 1.00 59.16 77 LYS A CA 1
ATOM 641 C C . LYS A 1 77 ? 0.637 -2.197 22.241 1.00 59.16 77 LYS A C 1
ATOM 643 O O . LYS A 1 77 ? 0.219 -1.043 22.160 1.00 59.16 77 LYS A O 1
ATOM 648 N N . LEU A 1 78 ? 0.517 -3.083 21.256 1.00 65.12 78 LEU A N 1
ATOM 649 C CA . LEU A 1 78 ? -0.384 -2.882 20.122 1.00 65.12 78 LEU A CA 1
ATOM 650 C C . LEU A 1 78 ? -1.799 -2.593 20.657 1.00 65.12 78 LEU A C 1
ATOM 652 O O . LEU A 1 78 ? -2.434 -3.449 21.274 1.00 65.12 78 LEU A O 1
ATOM 656 N N . ILE A 1 79 ? -2.278 -1.360 20.462 1.00 66.50 79 ILE A N 1
ATOM 657 C CA . ILE A 1 79 ? -3.547 -0.881 21.027 1.00 66.50 79 ILE A CA 1
ATOM 658 C C . ILE A 1 79 ? -4.717 -1.512 20.261 1.00 66.50 79 ILE A C 1
ATOM 660 O O . ILE A 1 79 ? -5.228 -0.971 19.281 1.00 66.50 79 ILE A O 1
ATOM 664 N N . THR A 1 80 ? -5.158 -2.682 20.716 1.00 68.88 80 THR A N 1
ATOM 665 C CA . THR A 1 80 ? -6.333 -3.368 20.173 1.00 68.88 80 THR A CA 1
ATOM 666 C C . THR A 1 80 ? -7.623 -2.722 20.674 1.00 68.88 80 THR A C 1
ATOM 668 O O . THR A 1 80 ? -7.792 -2.503 21.874 1.00 68.88 80 THR A O 1
ATOM 671 N N . HIS A 1 81 ? -8.573 -2.469 19.771 1.00 72.12 81 HIS A N 1
ATOM 672 C CA . HIS A 1 81 ? -9.907 -1.991 20.144 1.00 72.12 81 HIS A CA 1
ATOM 673 C C . HIS A 1 81 ? -10.604 -2.996 21.093 1.00 72.12 81 HIS A C 1
ATOM 675 O O . HIS A 1 81 ? -10.526 -4.193 20.824 1.00 72.12 81 HIS A O 1
ATOM 681 N N . PRO A 1 82 ? -11.349 -2.573 22.138 1.00 80.38 82 PRO A N 1
ATOM 682 C CA . PRO A 1 82 ? -11.951 -3.497 23.117 1.00 80.38 82 PRO A CA 1
ATOM 683 C C . PRO A 1 82 ? -12.936 -4.534 22.549 1.00 80.38 82 PRO A C 1
ATOM 685 O O . PRO A 1 82 ? -13.264 -5.505 23.219 1.00 80.38 82 PRO A O 1
ATOM 688 N N . GLN A 1 83 ? -13.426 -4.320 21.324 1.00 81.44 83 GLN A N 1
ATOM 689 C CA . GLN A 1 83 ? -14.318 -5.239 20.598 1.00 81.44 83 GLN A CA 1
ATOM 690 C C . GLN A 1 83 ? -13.595 -6.040 19.493 1.00 81.44 83 GLN A C 1
ATOM 692 O O . GLN A 1 83 ? -14.248 -6.687 18.677 1.00 81.44 83 GLN A O 1
ATOM 697 N N . ALA A 1 84 ? -12.264 -5.964 19.402 1.00 79.88 84 ALA A N 1
ATOM 698 C CA . ALA A 1 84 ? -11.495 -6.713 18.415 1.00 79.88 84 ALA A CA 1
ATOM 699 C C . ALA A 1 84 ? -11.459 -8.206 18.782 1.00 79.88 84 ALA A C 1
ATOM 701 O O . ALA A 1 84 ? -10.888 -8.593 19.796 1.00 79.88 84 ALA A O 1
ATOM 702 N N . ILE A 1 85 ? -12.053 -9.048 17.932 1.00 81.56 85 ILE A N 1
ATOM 703 C CA . ILE A 1 85 ? -12.028 -10.516 18.083 1.00 81.56 85 ILE A CA 1
ATOM 704 C C . ILE A 1 85 ? -10.655 -11.081 17.675 1.00 81.56 85 ILE A C 1
ATOM 706 O O . ILE A 1 85 ? -10.186 -12.072 18.232 1.00 81.56 85 ILE A O 1
ATOM 710 N N . TYR A 1 86 ? -9.988 -10.417 16.728 1.00 73.62 86 TYR A N 1
ATOM 711 C CA . TYR A 1 86 ? -8.623 -10.719 16.315 1.00 73.62 86 TYR A CA 1
ATOM 712 C C . TYR A 1 86 ? -7.670 -9.683 16.903 1.00 73.62 86 TYR A C 1
ATOM 714 O O . TYR A 1 86 ? -7.739 -8.501 16.562 1.00 73.62 86 TYR A O 1
ATOM 722 N N . THR A 1 87 ? -6.764 -10.135 17.765 1.00 74.50 87 THR A N 1
ATOM 723 C CA . THR A 1 87 ? -5.544 -9.392 18.086 1.00 74.50 87 THR A CA 1
ATOM 724 C C . THR A 1 87 ? -4.476 -9.726 17.052 1.00 74.50 87 THR A C 1
ATOM 726 O O . THR A 1 87 ? -4.477 -10.819 16.478 1.00 74.50 87 THR A O 1
ATOM 729 N N . SER A 1 88 ? -3.520 -8.822 16.860 1.00 68.62 88 SER A N 1
ATOM 730 C CA . SER A 1 88 ? -2.216 -9.188 16.312 1.00 68.62 88 SER A CA 1
ATOM 731 C C . SER A 1 88 ? -1.647 -10.379 17.088 1.00 68.62 88 SER A C 1
ATOM 733 O O . SER A 1 88 ? -1.734 -10.436 18.319 1.00 68.62 88 SER A O 1
ATOM 735 N N . ARG A 1 89 ? -1.080 -11.338 16.364 1.00 69.44 89 ARG A N 1
ATOM 736 C CA . ARG A 1 89 ? -0.342 -12.481 16.905 1.00 69.44 89 ARG A CA 1
ATOM 737 C C . ARG A 1 89 ? 0.959 -12.576 16.125 1.00 69.44 89 ARG A C 1
ATOM 739 O O . ARG A 1 89 ? 0.977 -12.213 14.950 1.00 69.44 89 ARG A O 1
ATOM 746 N N . LEU A 1 90 ? 2.020 -13.050 16.773 1.00 73.06 90 LEU A N 1
ATOM 747 C CA . LEU A 1 90 ? 3.224 -13.452 16.052 1.00 73.06 90 LEU A CA 1
ATOM 748 C C . LEU A 1 90 ? 2.827 -14.490 14.999 1.00 73.06 90 LEU A C 1
ATOM 750 O O . LEU A 1 90 ? 2.003 -15.366 15.279 1.00 73.06 90 LEU A O 1
ATOM 754 N N . LEU A 1 91 ? 3.375 -14.350 13.792 1.00 71.19 91 LEU A N 1
ATOM 755 C CA . LEU A 1 91 ? 3.195 -15.347 12.750 1.00 71.19 91 LEU A CA 1
ATOM 756 C C . LEU A 1 91 ? 3.841 -16.640 13.254 1.00 71.19 91 LEU A C 1
ATOM 758 O O . LEU A 1 91 ? 5.027 -16.658 13.578 1.00 71.19 91 LEU A O 1
ATOM 762 N N . ASP A 1 92 ? 3.036 -17.686 13.401 1.00 70.56 92 ASP A N 1
ATOM 763 C CA . ASP A 1 92 ? 3.512 -18.962 13.920 1.00 70.56 92 ASP A CA 1
ATOM 764 C C . ASP A 1 92 ? 4.471 -19.583 12.883 1.00 70.56 92 ASP A C 1
ATOM 766 O O . ASP A 1 92 ? 4.071 -19.699 11.719 1.00 70.56 92 ASP A O 1
ATOM 770 N N . PRO A 1 93 ? 5.710 -19.979 13.245 1.00 68.56 93 PRO A N 1
ATOM 771 C CA . PRO A 1 93 ? 6.640 -20.621 12.313 1.00 68.56 93 PRO A CA 1
ATOM 772 C C . PRO A 1 93 ? 6.051 -21.865 11.625 1.00 68.56 93 PRO A C 1
ATOM 774 O O . PRO A 1 93 ? 6.412 -22.162 10.490 1.00 68.56 93 PRO A O 1
ATOM 777 N N . TYR A 1 94 ? 5.068 -22.550 12.220 1.00 65.94 94 TYR A N 1
ATOM 778 C CA . TYR A 1 94 ? 4.375 -23.663 11.556 1.00 65.94 94 TYR A CA 1
ATOM 779 C C . TYR A 1 94 ? 3.481 -23.235 10.372 1.00 65.94 94 TYR A C 1
ATOM 781 O O . TYR A 1 94 ? 2.959 -24.093 9.660 1.00 65.94 94 TYR A O 1
ATOM 789 N N . THR A 1 95 ? 3.314 -21.930 10.116 1.00 60.91 95 THR A N 1
ATOM 790 C CA . THR A 1 95 ? 2.608 -21.407 8.931 1.00 60.91 95 THR A CA 1
ATOM 791 C C . THR A 1 95 ? 3.477 -21.311 7.675 1.00 60.91 95 THR A C 1
ATOM 793 O O . THR A 1 95 ? 2.922 -21.086 6.602 1.00 60.91 95 THR A O 1
ATOM 796 N N . GLU A 1 96 ? 4.792 -21.568 7.744 1.00 59.47 96 GLU A N 1
ATOM 797 C CA . GLU A 1 96 ? 5.656 -21.652 6.548 1.00 59.47 96 GLU A CA 1
ATOM 798 C C . GLU A 1 96 ? 5.136 -22.686 5.528 1.00 59.47 96 GLU A C 1
ATOM 800 O O . GLU A 1 96 ? 5.179 -22.454 4.322 1.00 59.47 96 GLU A O 1
ATOM 805 N N . GLY A 1 97 ? 4.546 -23.790 6.004 1.00 60.59 97 GLY A N 1
ATOM 806 C CA . GLY A 1 97 ? 3.909 -24.810 5.160 1.00 60.59 97 GLY A CA 1
ATOM 807 C C . GLY A 1 97 ? 2.546 -24.421 4.564 1.00 60.59 97 GLY A C 1
ATOM 808 O O . GLY A 1 97 ? 1.951 -25.229 3.857 1.00 60.59 97 GLY A O 1
ATOM 809 N N . LEU A 1 98 ? 2.029 -23.219 4.854 1.00 59.59 98 LEU A N 1
ATOM 810 C CA . LEU A 1 98 ? 0.764 -22.687 4.322 1.00 59.59 98 LEU A CA 1
ATOM 811 C C . LEU A 1 98 ? 0.969 -21.654 3.201 1.00 59.59 98 LEU A C 1
ATOM 813 O O . LEU A 1 98 ? 0.001 -21.024 2.769 1.00 59.59 98 LEU A O 1
ATOM 817 N N . ALA A 1 99 ? 2.197 -21.504 2.697 1.00 59.09 99 ALA A N 1
ATOM 818 C CA . ALA A 1 99 ? 2.474 -20.839 1.427 1.00 59.09 99 ALA A CA 1
ATOM 819 C C . ALA A 1 99 ? 1.950 -21.699 0.258 1.00 59.09 99 ALA A C 1
ATOM 821 O O . ALA A 1 99 ? 2.707 -22.352 -0.453 1.00 59.09 99 ALA A O 1
ATOM 822 N N . ILE A 1 100 ? 0.625 -21.745 0.108 1.00 58.66 100 ILE A N 1
ATOM 823 C CA . ILE A 1 100 ? -0.051 -22.422 -0.999 1.00 58.66 100 ILE A CA 1
ATOM 824 C C . ILE A 1 100 ? 0.160 -21.574 -2.256 1.00 58.66 100 ILE A C 1
ATOM 826 O O . ILE A 1 100 ? -0.181 -20.389 -2.259 1.00 58.66 100 ILE A O 1
ATOM 830 N N . ASP A 1 101 ? 0.703 -22.182 -3.312 1.00 52.22 101 ASP A N 1
ATOM 831 C CA . ASP A 1 101 ? 0.884 -21.540 -4.615 1.00 52.22 101 ASP A CA 1
ATOM 832 C C . ASP A 1 101 ? -0.450 -20.993 -5.145 1.00 52.22 101 ASP A C 1
ATOM 834 O O . ASP A 1 101 ? -1.343 -21.741 -5.550 1.00 52.22 101 ASP A O 1
ATOM 838 N N . PHE A 1 102 ? -0.577 -19.665 -5.192 1.00 50.38 102 PHE A N 1
ATOM 839 C CA . PHE A 1 102 ? -1.633 -18.993 -5.947 1.00 50.38 102 PHE A CA 1
ATOM 840 C C . PHE A 1 102 ? -1.254 -18.964 -7.433 1.00 50.38 102 PHE A C 1
ATOM 842 O O . PHE A 1 102 ? -0.913 -17.914 -7.980 1.00 50.38 102 PHE A O 1
ATOM 849 N N . THR A 1 103 ? -1.302 -20.131 -8.078 1.00 48.31 103 THR A N 1
ATOM 850 C CA . THR A 1 103 ? -1.135 -20.280 -9.529 1.00 48.31 103 THR A CA 1
ATOM 851 C C . THR A 1 103 ? -2.382 -20.897 -10.163 1.00 48.31 103 THR A C 1
ATOM 853 O O . THR A 1 103 ? -2.509 -22.120 -10.231 1.00 48.31 103 THR A O 1
ATOM 856 N N . GLU A 1 104 ? -3.262 -20.028 -10.664 1.00 38.53 104 GLU A N 1
ATOM 857 C CA . GLU A 1 104 ? -4.193 -20.272 -11.781 1.00 38.53 104 GLU A CA 1
ATOM 858 C C . GLU A 1 104 ? -3.992 -19.169 -12.835 1.00 38.53 104 GLU A C 1
ATOM 860 O O . GLU A 1 104 ? -3.798 -17.999 -12.423 1.00 38.53 104 GLU A O 1
#